Protein AF-A0A0A7S3W0-F1 (afdb_monomer_lite)

Organism: Frischella perrara (NCBI:txid1267021)

pLDDT: mean 89.74, std 13.09, range [38.56, 97.94]

Structure (mmCIF, N/CA/C/O backbone):
data_AF-A0A0A7S3W0-F1
#
_entry.id   AF-A0A0A7S3W0-F1
#
loop_
_atom_site.group_PDB
_atom_site.id
_atom_site.type_symbol
_atom_site.label_atom_id
_atom_site.label_alt_id
_atom_site.label_comp_id
_atom_site.label_asym_id
_atom_site.label_entity_id
_atom_site.label_seq_id
_atom_site.pdbx_PDB_ins_code
_atom_site.Cartn_x
_atom_site.Cartn_y
_atom_site.Cartn_z
_atom_site.occupancy
_atom_site.B_iso_or_equiv
_atom_site.auth_seq_id
_atom_site.auth_comp_id
_atom_site.auth_asym_id
_atom_site.auth_atom_id
_atom_site.pdbx_PDB_model_num
ATOM 1 N N . MET A 1 1 ? -11.449 -2.982 36.232 1.00 83.31 1 MET A N 1
ATOM 2 C CA . MET A 1 1 ? -12.688 -2.188 36.074 1.00 83.31 1 MET A CA 1
ATOM 3 C C . MET A 1 1 ? -13.244 -2.485 34.694 1.00 83.31 1 MET A C 1
ATOM 5 O O . MET A 1 1 ? -12.442 -2.676 33.790 1.00 83.31 1 MET A O 1
ATOM 9 N N . ALA A 1 2 ? -14.562 -2.578 34.540 1.00 91.81 2 ALA A N 1
ATOM 10 C CA . ALA A 1 2 ? -15.207 -2.797 33.249 1.00 91.81 2 ALA A CA 1
ATOM 11 C C . ALA A 1 2 ? -16.288 -1.731 33.048 1.00 91.81 2 ALA A C 1
ATOM 13 O O . ALA A 1 2 ? -17.029 -1.440 33.986 1.00 91.81 2 ALA A O 1
ATOM 14 N N . THR A 1 3 ? -16.369 -1.175 31.842 1.00 95.12 3 THR A N 1
ATOM 15 C CA . THR A 1 3 ? -17.419 -0.236 31.432 1.00 95.12 3 THR A CA 1
ATOM 16 C C . THR A 1 3 ? -18.255 -0.933 30.370 1.00 95.12 3 THR A C 1
ATOM 18 O O . THR A 1 3 ? -17.741 -1.259 29.304 1.00 95.12 3 THR A O 1
ATOM 21 N N . VAL A 1 4 ? -19.520 -1.210 30.675 1.00 96.06 4 VAL A N 1
ATOM 22 C CA . VAL A 1 4 ? -20.445 -1.929 29.788 1.00 96.06 4 VAL A CA 1
ATOM 23 C C . VAL A 1 4 ? -21.813 -1.254 29.817 1.00 96.06 4 VAL A C 1
ATOM 25 O O . VAL A 1 4 ? -22.212 -0.701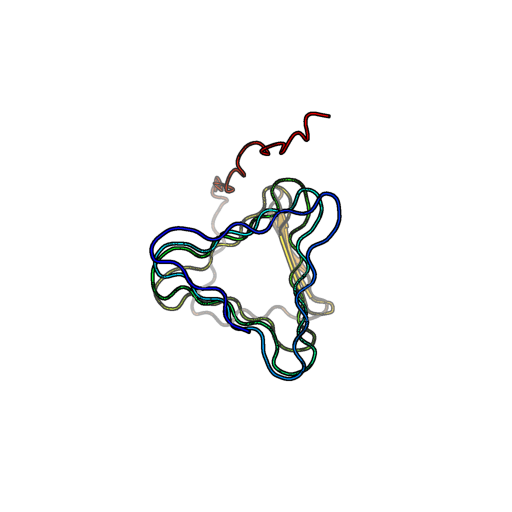 30.839 1.00 96.06 4 VAL A O 1
ATOM 28 N N . THR A 1 5 ? -22.526 -1.286 28.696 1.00 96.19 5 THR A N 1
ATOM 29 C CA . THR A 1 5 ? -23.873 -0.719 28.539 1.00 96.19 5 THR A CA 1
ATOM 30 C C . THR A 1 5 ? -24.583 -1.429 27.382 1.00 96.19 5 THR A C 1
ATOM 32 O O . THR A 1 5 ? -23.896 -1.864 26.454 1.00 96.19 5 THR A O 1
ATOM 35 N N . PRO A 1 6 ? -25.919 -1.581 27.414 1.00 96.56 6 PRO A N 1
ATOM 36 C CA . PRO A 1 6 ? -26.675 -2.081 26.265 1.00 96.56 6 PRO A CA 1
ATOM 37 C C . PRO A 1 6 ? -26.688 -1.106 25.076 1.00 96.56 6 PRO A C 1
ATOM 39 O O . PRO A 1 6 ? -26.816 -1.562 23.943 1.00 96.56 6 PRO A O 1
ATOM 42 N N . ASP A 1 7 ? -26.530 0.199 25.331 1.00 96.88 7 ASP A N 1
ATOM 43 C CA . ASP A 1 7 ? -26.607 1.239 24.301 1.00 96.88 7 ASP A CA 1
ATOM 44 C C . ASP A 1 7 ? -25.208 1.746 23.900 1.00 96.88 7 ASP A C 1
ATOM 46 O O . ASP A 1 7 ? -24.498 1.082 23.145 1.00 96.88 7 ASP A O 1
ATOM 50 N N . SER A 1 8 ? -24.778 2.920 24.382 1.00 96.69 8 SER A N 1
ATOM 51 C CA . SER A 1 8 ? -23.567 3.599 23.890 1.00 96.69 8 SER A CA 1
ATOM 52 C C . SER A 1 8 ? -22.592 4.034 24.984 1.00 96.69 8 SER A C 1
ATOM 54 O O . SER A 1 8 ? -23.003 4.521 26.036 1.00 96.69 8 SER A O 1
ATOM 56 N N . ILE A 1 9 ? -21.292 3.954 24.680 1.00 96.88 9 ILE A N 1
ATOM 57 C CA . ILE A 1 9 ? -20.201 4.569 25.450 1.00 96.88 9 ILE A CA 1
ATOM 58 C C . ILE A 1 9 ? -19.574 5.668 24.590 1.00 96.88 9 ILE A C 1
ATOM 60 O O . ILE A 1 9 ? -19.250 5.427 23.428 1.00 96.88 9 ILE A O 1
ATOM 64 N N . GLN A 1 10 ? -19.363 6.850 25.171 1.00 96.56 10 GLN A N 1
ATOM 65 C CA . GLN A 1 10 ? -18.623 7.946 24.549 1.00 96.56 10 GLN A CA 1
ATOM 66 C C . GLN A 1 10 ? -17.456 8.360 25.450 1.00 96.56 10 GLN A C 1
ATOM 68 O O . GLN A 1 10 ? -17.640 8.627 26.637 1.00 96.56 10 GLN A O 1
ATOM 73 N N . HIS A 1 11 ? -16.261 8.441 24.867 1.00 96.00 11 HIS A N 1
ATOM 74 C CA . HIS A 1 11 ? -15.084 9.034 25.492 1.00 96.00 11 HIS A CA 1
ATOM 75 C C . HIS A 1 11 ? -14.746 10.329 24.752 1.00 96.00 11 HIS A C 1
ATOM 77 O O . HIS A 1 11 ? -14.502 10.312 23.548 1.00 96.00 11 HIS A O 1
ATOM 83 N N . THR A 1 12 ? -14.746 11.454 25.463 1.00 96.56 12 THR A N 1
ATOM 84 C CA . THR A 1 12 ? -14.392 12.769 24.918 1.00 96.56 12 THR A CA 1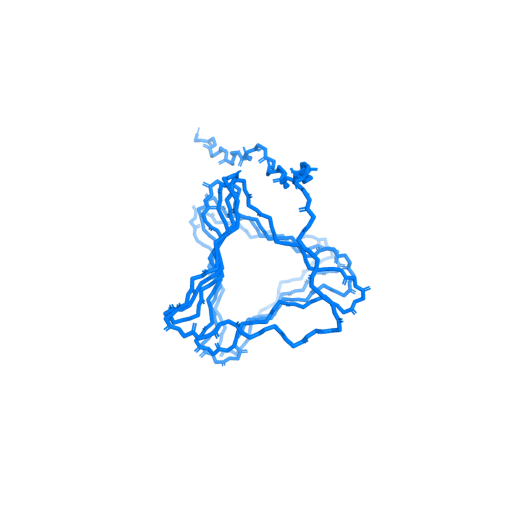
ATOM 85 C C . THR A 1 12 ? -13.459 13.461 25.901 1.00 96.56 12 THR A C 1
ATOM 87 O O . THR A 1 12 ? -13.687 13.414 27.108 1.00 96.56 12 THR A O 1
ATOM 90 N N . ALA A 1 13 ? -12.404 14.081 25.384 1.00 97.38 13 ALA A N 1
ATOM 91 C CA . ALA A 1 13 ? -11.447 14.866 26.148 1.00 97.38 13 ALA A CA 1
ATOM 92 C C . ALA A 1 13 ? -11.209 16.188 25.411 1.00 97.38 13 ALA A C 1
ATOM 94 O O . ALA A 1 13 ? -11.240 16.204 24.185 1.00 97.38 13 ALA A O 1
ATOM 95 N N . GLY A 1 14 ? -10.969 17.276 26.149 1.00 97.62 14 GLY A N 1
ATOM 96 C CA . GLY A 1 14 ? -10.541 18.548 25.546 1.00 97.62 14 GLY A CA 1
ATOM 97 C C . GLY A 1 14 ? -9.110 18.498 25.002 1.00 97.62 14 GLY A C 1
ATOM 98 O O . GLY A 1 14 ? -8.744 19.310 24.169 1.00 97.62 14 GLY A O 1
ATOM 99 N N . GLU A 1 15 ? -8.333 17.514 25.457 1.00 97.44 15 GLU A N 1
ATOM 100 C CA . GLU A 1 15 ? -6.951 17.278 25.047 1.00 97.44 15 GLU A CA 1
ATOM 101 C C . GLU A 1 15 ? -6.827 15.843 24.503 1.00 97.44 15 GLU A C 1
ATOM 103 O O . GLU A 1 15 ? -7.318 15.526 23.423 1.00 97.44 15 GLU A O 1
ATOM 108 N N . ASN A 1 16 ? -6.229 14.926 25.270 1.00 97.19 16 ASN A N 1
ATOM 109 C CA . ASN A 1 16 ? -5.812 13.617 24.771 1.00 97.19 16 ASN A CA 1
ATOM 110 C C . ASN A 1 16 ? -6.594 12.455 25.396 1.00 97.19 16 ASN A C 1
ATOM 112 O O . ASN A 1 16 ? -6.881 12.449 26.594 1.00 97.19 16 ASN A O 1
ATOM 116 N N . ILE A 1 17 ? -6.836 11.413 24.597 1.00 97.50 17 ILE A N 1
ATOM 117 C CA . ILE A 1 17 ? -7.228 10.076 25.062 1.00 97.50 17 ILE A CA 1
ATOM 118 C C . ILE A 1 17 ? -6.051 9.131 24.795 1.00 97.50 17 ILE A C 1
ATOM 120 O O . ILE A 1 17 ? -5.588 9.026 23.661 1.00 97.50 17 ILE A O 1
ATOM 124 N N . ILE A 1 18 ? -5.562 8.444 25.832 1.00 97.50 18 ILE A N 1
ATOM 125 C CA . ILE A 1 18 ? -4.413 7.529 25.741 1.00 97.50 18 ILE A CA 1
ATOM 126 C C . ILE A 1 18 ? -4.828 6.147 26.248 1.00 97.50 18 ILE A C 1
ATOM 128 O O . ILE A 1 18 ? -5.264 5.999 27.390 1.00 97.50 18 ILE A O 1
ATOM 132 N N . HIS A 1 19 ? -4.647 5.127 25.408 1.00 96.50 19 HIS A N 1
ATOM 133 C CA . HIS A 1 19 ? -4.851 3.725 25.762 1.00 96.50 19 HIS A CA 1
ATOM 134 C C . HIS A 1 19 ? -3.516 2.982 25.717 1.00 96.50 19 HIS A C 1
ATOM 136 O O . HIS A 1 19 ? -2.923 2.826 24.652 1.00 96.50 19 HIS A O 1
ATOM 142 N N . THR A 1 20 ? -3.063 2.498 26.873 1.00 97.06 20 THR A N 1
ATOM 143 C CA . THR A 1 20 ? -1.817 1.733 27.004 1.00 97.06 20 THR A CA 1
ATOM 144 C C . THR A 1 20 ? -2.113 0.410 27.690 1.00 97.06 20 THR A C 1
ATOM 146 O O . THR A 1 20 ? -2.745 0.385 28.745 1.00 97.06 20 THR A O 1
ATOM 149 N N . ALA A 1 21 ? -1.621 -0.688 27.121 1.00 97.62 21 ALA A N 1
ATOM 150 C CA . ALA A 1 21 ? -1.694 -2.010 27.725 1.00 97.62 21 ALA A CA 1
ATOM 151 C C . ALA A 1 21 ? -0.327 -2.695 27.652 1.00 97.62 21 ALA A C 1
ATOM 153 O O . ALA A 1 21 ? 0.376 -2.584 26.652 1.00 97.62 21 ALA A O 1
ATOM 154 N N . GLN A 1 22 ? 0.040 -3.425 28.707 1.00 97.06 22 GLN A N 1
ATOM 155 C CA . GLN A 1 22 ? 1.291 -4.191 28.738 1.00 97.06 22 GLN A CA 1
ATOM 156 C C . GLN A 1 22 ? 1.244 -5.422 27.820 1.00 97.06 22 GLN A C 1
ATOM 158 O O . GLN A 1 22 ? 2.283 -5.858 27.333 1.00 97.06 22 GLN A O 1
ATOM 163 N N . ASN A 1 23 ? 0.051 -5.988 27.609 1.00 97.94 23 ASN A N 1
ATOM 164 C CA . ASN A 1 23 ? -0.139 -7.191 26.803 1.00 97.94 23 ASN A CA 1
ATOM 165 C C . ASN A 1 23 ? -0.732 -6.870 25.423 1.00 97.94 23 ASN A C 1
ATOM 167 O O . ASN A 1 23 ? -0.012 -6.901 24.429 1.00 97.94 23 ASN A O 1
ATOM 171 N N . SER A 1 24 ? -2.025 -6.534 25.358 1.00 96.94 24 SER A N 1
ATOM 172 C CA . SER A 1 24 ? -2.730 -6.260 24.101 1.00 96.94 24 SER A CA 1
ATOM 173 C C . SER A 1 24 ? -3.821 -5.199 24.259 1.00 96.94 24 SER A C 1
ATOM 175 O O . SER A 1 24 ? -4.333 -4.970 25.357 1.00 96.94 24 SER A O 1
ATOM 177 N N . VAL A 1 25 ? -4.163 -4.554 23.141 1.00 97.44 25 VAL A N 1
ATOM 178 C CA . VAL A 1 25 ? -5.372 -3.742 22.969 1.00 97.44 25 VAL A CA 1
ATOM 179 C C . VAL A 1 25 ? -6.130 -4.329 21.786 1.00 97.44 25 VAL A C 1
ATOM 181 O O . VAL A 1 25 ? -5.639 -4.284 20.660 1.00 97.44 25 VAL A O 1
ATOM 184 N N . ASP A 1 26 ? -7.318 -4.862 22.047 1.00 97.06 26 ASP A N 1
ATOM 185 C CA . ASP A 1 26 ? -8.169 -5.501 21.048 1.00 97.06 26 ASP A CA 1
ATOM 186 C C . ASP A 1 26 ? -9.438 -4.659 20.854 1.00 97.06 26 ASP A C 1
ATOM 188 O O . ASP A 1 26 ? -10.189 -4.417 21.800 1.00 97.06 26 ASP A O 1
ATOM 192 N N . ILE A 1 27 ? -9.671 -4.181 19.627 1.00 96.38 27 ILE A N 1
ATOM 193 C CA . ILE A 1 27 ? -10.837 -3.359 19.268 1.00 96.38 27 ILE A CA 1
ATOM 194 C C . ILE A 1 27 ? -11.611 -4.095 18.183 1.00 96.38 27 ILE A C 1
ATOM 196 O O . ILE A 1 27 ? -11.051 -4.514 17.174 1.00 96.38 27 ILE A O 1
ATOM 200 N N . SER A 1 28 ? -12.910 -4.278 18.388 1.00 96.38 28 SER A N 1
ATOM 201 C CA . SER A 1 28 ? -13.772 -5.010 17.462 1.00 96.38 28 SER A CA 1
ATOM 202 C C . SER A 1 28 ? -15.114 -4.307 17.315 1.00 96.38 28 SER A C 1
ATOM 204 O O . SER A 1 28 ? -15.659 -3.782 18.283 1.00 96.38 28 SER A O 1
ATOM 206 N N . ALA A 1 29 ? -15.656 -4.312 16.099 1.00 96.50 29 ALA A N 1
ATOM 207 C CA . ALA A 1 29 ? -16.964 -3.751 15.791 1.00 96.50 29 ALA A CA 1
ATOM 208 C C . ALA A 1 29 ? -17.720 -4.682 14.839 1.00 96.50 29 ALA A C 1
ATOM 210 O O . ALA A 1 29 ? -17.180 -5.107 13.823 1.00 96.50 29 ALA A O 1
ATOM 211 N N . PHE A 1 30 ? -18.991 -4.962 15.137 1.00 94.81 30 PHE A N 1
ATOM 212 C CA . PHE A 1 30 ? -19.819 -5.852 14.310 1.00 94.81 30 PHE A CA 1
ATOM 213 C C . PHE A 1 30 ? -20.251 -5.235 12.978 1.00 94.81 30 PHE A C 1
ATOM 215 O O . PHE A 1 30 ? -20.512 -5.959 12.023 1.00 94.81 30 PHE A O 1
ATOM 222 N N . LYS A 1 31 ? -20.380 -3.904 12.922 1.00 95.94 31 LYS A N 1
ATOM 223 C CA . LYS A 1 31 ? -20.871 -3.195 11.731 1.00 95.94 31 LYS A CA 1
ATOM 224 C C . LYS A 1 31 ? -19.776 -2.391 11.043 1.00 95.94 31 LYS A C 1
ATOM 226 O O . LYS A 1 31 ? -19.534 -2.581 9.859 1.00 95.94 31 LYS A O 1
ATOM 231 N N . ARG A 1 32 ? -19.151 -1.453 11.761 1.00 95.00 32 ARG A N 1
ATOM 232 C CA . ARG A 1 32 ? -18.202 -0.502 11.173 1.00 95.00 32 ARG A CA 1
ATOM 233 C C . ARG A 1 32 ? -17.165 -0.053 12.188 1.00 95.00 32 ARG A C 1
ATOM 235 O O . ARG A 1 32 ? -17.512 0.249 13.325 1.00 95.00 32 ARG A O 1
ATOM 242 N N . PHE A 1 33 ? -15.929 0.067 11.722 1.00 96.31 33 PHE A N 1
ATOM 243 C CA . PHE A 1 33 ? -14.830 0.719 12.418 1.00 96.31 33 PHE A CA 1
ATOM 244 C C . PHE A 1 33 ? -14.348 1.896 11.563 1.00 96.31 33 PHE A C 1
ATOM 246 O O . PHE A 1 33 ? -14.115 1.725 10.368 1.00 96.31 33 PHE A O 1
ATOM 253 N N . MET A 1 34 ? -14.278 3.094 12.140 1.00 95.94 34 MET A N 1
ATOM 254 C CA . MET A 1 34 ? -13.914 4.326 11.436 1.00 95.94 34 MET A CA 1
ATOM 255 C C . MET A 1 34 ? -12.938 5.117 12.302 1.00 95.94 34 MET A C 1
ATOM 257 O O . MET A 1 34 ? -13.195 5.318 13.486 1.00 95.94 34 MET A O 1
ATOM 261 N N . ILE A 1 35 ? -11.836 5.558 11.698 1.00 96.00 35 ILE A N 1
ATOM 262 C CA . ILE A 1 35 ? -10.833 6.416 12.327 1.00 96.00 35 ILE A CA 1
ATOM 263 C C . ILE A 1 35 ? -10.678 7.637 11.431 1.00 96.00 35 ILE A C 1
ATOM 265 O O . ILE A 1 35 ? -10.331 7.496 10.262 1.00 96.00 35 ILE A O 1
ATOM 269 N N . ASN A 1 36 ? -10.909 8.818 11.995 1.00 96.12 36 ASN A N 1
ATOM 270 C CA . ASN A 1 36 ? -10.682 10.096 11.333 1.00 96.12 36 ASN A CA 1
ATOM 271 C C . ASN A 1 36 ? -9.754 10.927 12.222 1.00 96.12 36 ASN A C 1
ATOM 273 O O . ASN A 1 36 ? -9.910 10.919 13.443 1.00 96.12 36 ASN A O 1
ATOM 277 N N . ALA A 1 37 ? -8.801 11.633 11.621 1.00 95.88 37 ALA A N 1
ATOM 278 C CA . ALA A 1 37 ? -7.899 12.539 12.322 1.00 95.88 37 ALA A CA 1
ATOM 279 C C . ALA A 1 37 ? -7.736 13.817 11.495 1.00 95.88 37 ALA A C 1
ATOM 281 O O . ALA A 1 37 ? -7.598 13.726 10.278 1.00 95.88 37 ALA A O 1
ATOM 282 N N . GLY A 1 38 ? -7.718 14.985 12.146 1.00 94.19 38 GLY A N 1
ATOM 283 C CA . GLY A 1 38 ? -7.538 16.271 11.458 1.00 94.19 38 GLY A CA 1
ATOM 284 C C . GLY A 1 38 ? -6.136 16.466 10.870 1.00 94.19 38 GLY A C 1
ATOM 285 O O . GLY A 1 38 ? -5.970 17.192 9.900 1.00 94.19 38 GLY A O 1
ATOM 286 N N . ASN A 1 39 ? -5.124 15.785 11.421 1.00 94.06 39 ASN A N 1
ATOM 287 C CA . ASN A 1 39 ? -3.729 15.952 11.005 1.00 94.06 39 ASN A CA 1
ATOM 288 C C . ASN A 1 39 ? -3.101 14.651 10.479 1.00 94.06 39 ASN A C 1
ATOM 290 O O . ASN A 1 39 ? -2.714 14.567 9.315 1.00 94.06 39 ASN A O 1
ATOM 294 N N . ARG A 1 40 ? -2.988 13.610 11.318 1.00 95.00 40 ARG A N 1
ATOM 295 C CA . ARG A 1 40 ? -2.265 12.382 10.954 1.00 95.00 40 ARG A CA 1
ATOM 296 C C . ARG A 1 40 ? -2.818 11.144 11.647 1.00 95.00 40 ARG A C 1
ATOM 298 O O . ARG A 1 40 ? -3.097 11.166 12.841 1.00 95.00 40 ARG A O 1
ATOM 305 N N . ILE A 1 41 ? -2.838 10.034 10.912 1.00 96.94 41 ILE A N 1
ATOM 306 C CA . ILE A 1 41 ? -2.915 8.675 11.459 1.00 96.94 41 ILE A CA 1
ATOM 307 C C . ILE A 1 41 ? -1.534 8.028 11.288 1.00 96.94 41 ILE A C 1
ATOM 309 O O . ILE A 1 41 ? -0.971 8.055 10.197 1.00 96.94 41 ILE A O 1
ATOM 313 N N . SER A 1 42 ? -0.972 7.462 12.359 1.00 96.31 42 SER A N 1
ATOM 314 C CA . SER A 1 42 ? 0.317 6.759 12.330 1.00 96.31 42 SER A CA 1
ATOM 315 C C . SER A 1 42 ? 0.160 5.361 12.916 1.00 96.31 42 SER A C 1
ATOM 317 O O . SER A 1 42 ? -0.271 5.216 14.057 1.00 96.31 42 SER A O 1
ATOM 319 N N . LEU A 1 43 ? 0.535 4.340 12.146 1.00 96.25 43 LEU A N 1
ATOM 320 C CA . LEU A 1 43 ? 0.481 2.934 12.547 1.00 96.25 43 LEU A CA 1
ATOM 321 C C . LEU A 1 43 ? 1.892 2.352 12.512 1.00 96.25 43 LEU A C 1
ATOM 323 O O . LEU A 1 43 ? 2.599 2.486 11.516 1.00 96.25 43 LEU A O 1
ATOM 327 N N . PHE A 1 44 ? 2.301 1.704 13.598 1.00 96.69 44 PHE A N 1
ATOM 328 C CA . PHE A 1 44 ? 3.646 1.159 13.729 1.00 96.69 44 PHE A CA 1
ATOM 329 C C . PHE A 1 44 ? 3.631 -0.174 14.475 1.00 96.69 44 PHE A C 1
ATOM 331 O O . PHE A 1 44 ? 3.011 -0.301 15.528 1.00 96.69 44 PHE A O 1
ATOM 338 N N . ALA A 1 45 ? 4.359 -1.155 13.942 1.00 97.00 45 ALA A N 1
ATOM 339 C CA . ALA A 1 45 ? 4.560 -2.458 14.560 1.00 97.00 45 ALA A CA 1
ATOM 340 C C . ALA A 1 45 ? 6.047 -2.831 14.500 1.00 97.00 45 ALA A C 1
ATOM 342 O O . ALA A 1 45 ? 6.640 -2.868 13.426 1.00 97.00 45 ALA A O 1
ATOM 343 N N . SER A 1 46 ? 6.652 -3.133 15.651 1.00 95.25 46 SER A N 1
ATOM 344 C CA . SER A 1 46 ? 8.105 -3.340 15.766 1.00 95.25 46 SER A CA 1
ATOM 345 C C . SER A 1 46 ? 8.580 -4.773 15.514 1.00 95.25 46 SER A C 1
ATOM 347 O O . SER A 1 46 ? 9.768 -4.982 15.284 1.00 95.25 46 SER A O 1
ATOM 349 N N . LYS A 1 47 ? 7.685 -5.769 15.590 1.00 94.81 47 LYS A N 1
ATOM 350 C CA . LYS A 1 47 ? 8.053 -7.197 15.524 1.00 94.81 47 LYS A CA 1
ATOM 351 C C . LYS A 1 47 ? 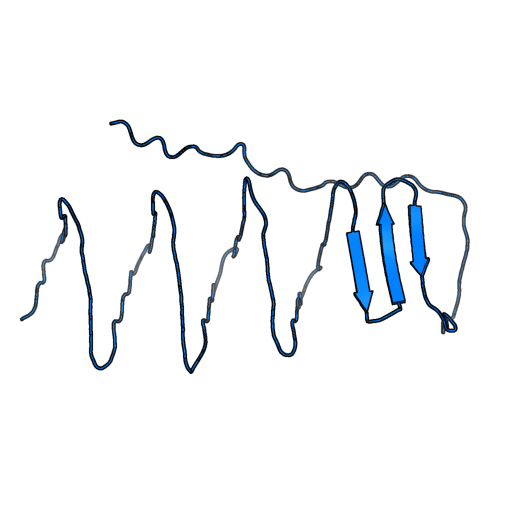7.323 -7.970 14.429 1.00 94.81 47 LYS A C 1
ATOM 353 O O . LYS A 1 47 ? 7.969 -8.533 13.556 1.00 94.81 47 LYS A O 1
ATOM 358 N N . MET A 1 48 ? 5.991 -8.018 14.488 1.00 93.94 48 MET A N 1
ATOM 359 C CA . MET A 1 48 ? 5.177 -8.908 13.639 1.00 93.94 48 MET A CA 1
ATOM 360 C C . MET A 1 48 ? 4.522 -8.209 12.436 1.00 93.94 48 MET A C 1
ATOM 362 O O . MET A 1 48 ? 3.809 -8.851 11.674 1.00 93.94 48 MET A O 1
ATOM 366 N N . GLY A 1 49 ? 4.793 -6.917 12.230 1.00 95.25 49 GLY A N 1
ATOM 367 C CA . GLY A 1 49 ? 4.277 -6.155 11.091 1.00 95.25 49 GLY A CA 1
ATOM 368 C C . GLY A 1 49 ? 2.810 -5.733 11.219 1.00 95.25 49 GLY A C 1
ATOM 36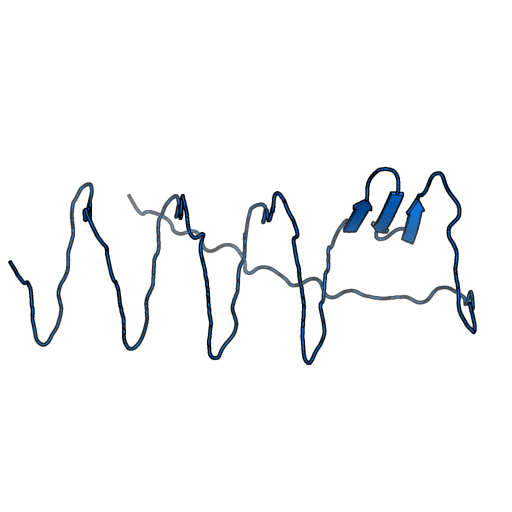9 O O . GLY A 1 49 ? 2.190 -5.867 12.272 1.00 95.25 49 GLY A O 1
ATOM 370 N N . ILE A 1 50 ? 2.281 -5.173 10.129 1.00 97.62 50 ILE A N 1
ATOM 371 C CA . ILE A 1 50 ? 0.898 -4.703 9.992 1.00 97.62 50 ILE A CA 1
ATOM 372 C C . ILE A 1 50 ? 0.222 -5.571 8.941 1.00 97.62 50 ILE A C 1
ATOM 374 O O . ILE A 1 50 ? 0.796 -5.815 7.881 1.00 97.62 50 ILE A O 1
ATOM 378 N N . THR A 1 51 ? -1.004 -6.005 9.223 1.00 96.81 51 THR A N 1
ATOM 379 C CA . THR A 1 51 ? -1.799 -6.774 8.268 1.00 96.81 51 THR A CA 1
ATOM 380 C C . THR A 1 51 ? -3.184 -6.161 8.122 1.00 96.81 51 THR A C 1
ATOM 382 O O . THR A 1 51 ? -3.818 -5.828 9.120 1.00 96.81 51 THR A O 1
ATOM 385 N N . ILE A 1 52 ? -3.639 -5.998 6.880 1.00 96.44 52 ILE A N 1
ATOM 386 C CA . ILE A 1 5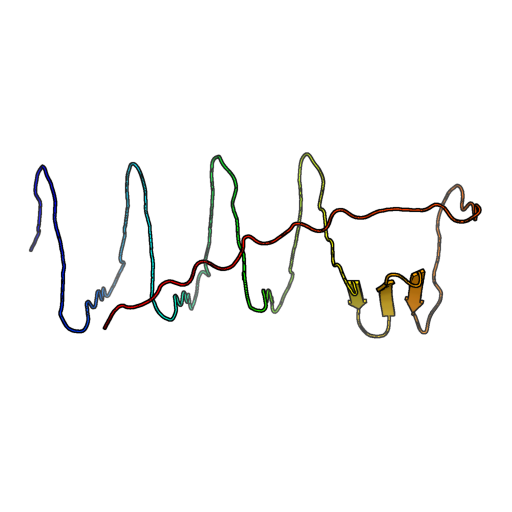2 ? -4.933 -5.402 6.539 1.00 96.44 52 ILE A CA 1
ATOM 387 C C . ILE A 1 52 ? -5.642 -6.372 5.598 1.00 96.44 52 ILE A C 1
ATOM 389 O O . ILE A 1 52 ? -5.134 -6.673 4.520 1.00 96.44 52 ILE A O 1
ATOM 393 N N . PHE A 1 53 ? -6.807 -6.867 6.012 1.00 95.75 53 PHE A N 1
ATOM 394 C CA . PHE A 1 53 ? -7.595 -7.830 5.249 1.00 95.75 53 PHE A CA 1
ATOM 395 C C . PHE A 1 53 ? -9.027 -7.337 5.062 1.00 95.75 53 PHE A C 1
ATOM 397 O O . PHE A 1 53 ? -9.658 -6.873 6.010 1.00 95.75 53 PHE A O 1
ATOM 404 N N . ALA A 1 54 ? -9.559 -7.521 3.856 1.00 96.38 54 ALA A N 1
ATOM 405 C CA . ALA A 1 54 ? -10.984 -7.434 3.570 1.00 96.38 54 ALA A CA 1
ATOM 406 C C . ALA A 1 54 ? -11.440 -8.795 3.032 1.00 96.38 54 ALA A C 1
ATOM 408 O O . ALA A 1 54 ? -10.989 -9.223 1.973 1.00 96.38 54 ALA A O 1
ATOM 409 N N . ALA A 1 55 ? -12.304 -9.497 3.772 1.00 95.38 55 ALA A N 1
ATOM 410 C CA . ALA A 1 55 ? -12.834 -10.793 3.331 1.00 95.38 55 ALA A CA 1
ATOM 411 C C . ALA A 1 55 ? -13.741 -10.648 2.098 1.00 95.38 55 ALA A C 1
ATOM 413 O O . ALA A 1 55 ? -13.789 -11.526 1.241 1.00 95.38 55 ALA A O 1
ATOM 414 N N . GLN A 1 56 ? -14.463 -9.530 2.026 1.00 94.00 56 GLN A N 1
ATOM 415 C CA . GLN A 1 56 ? -15.270 -9.107 0.890 1.00 94.00 56 GLN A CA 1
ATOM 416 C C . GLN A 1 56 ? -15.194 -7.582 0.781 1.00 94.00 56 GLN A C 1
ATOM 418 O O . GLN A 1 56 ? -14.967 -6.893 1.777 1.00 94.00 56 GLN A O 1
ATOM 423 N N . GLY A 1 57 ? -15.430 -7.062 -0.420 1.00 93.06 57 GLY A N 1
ATOM 424 C CA . GLY A 1 57 ? -15.376 -5.629 -0.694 1.00 93.06 57 GLY A CA 1
ATOM 425 C C . GLY A 1 57 ? -13.984 -5.122 -1.080 1.00 93.06 57 GLY A C 1
ATOM 426 O O . GLY A 1 57 ? -12.983 -5.833 -1.011 1.00 93.06 57 GLY A O 1
ATOM 427 N N . LYS A 1 58 ? -13.949 -3.872 -1.549 1.00 95.56 58 LYS A N 1
ATOM 428 C CA . LYS A 1 58 ? -12.750 -3.192 -2.051 1.00 95.56 58 LYS A CA 1
ATOM 429 C C . LYS A 1 58 ? -11.888 -2.691 -0.889 1.00 95.56 58 LYS A C 1
ATOM 431 O O . LYS A 1 58 ? -12.402 -2.041 0.017 1.00 95.56 58 LYS A O 1
ATOM 436 N N . VAL A 1 59 ? -10.575 -2.901 -0.980 1.00 96.75 59 VAL A N 1
ATOM 437 C CA . VAL A 1 59 ? -9.591 -2.099 -0.239 1.00 96.75 59 VAL A CA 1
ATOM 438 C C . VAL A 1 59 ? -9.211 -0.913 -1.117 1.00 96.75 59 VAL A C 1
ATOM 440 O O . VAL A 1 59 ? -8.808 -1.096 -2.265 1.00 96.75 59 VAL A O 1
ATOM 443 N N . ASP A 1 60 ? -9.383 0.296 -0.595 1.00 95.38 60 ASP A N 1
ATOM 444 C CA . ASP A 1 60 ? -9.096 1.541 -1.301 1.00 95.38 60 ASP A CA 1
ATOM 445 C C . ASP A 1 60 ? -8.099 2.365 -0.486 1.00 95.38 60 ASP A C 1
ATOM 447 O O . ASP A 1 60 ? -8.319 2.606 0.701 1.00 95.38 60 ASP A O 1
ATOM 451 N N . ILE A 1 61 ? -6.986 2.751 -1.109 1.00 95.50 61 ILE A N 1
ATOM 452 C CA . ILE A 1 61 ? -5.910 3.518 -0.478 1.00 95.50 61 ILE A CA 1
ATOM 453 C C . ILE A 1 61 ? -5.580 4.673 -1.414 1.00 95.50 61 ILE A C 1
ATOM 455 O O . ILE A 1 61 ? -5.177 4.452 -2.555 1.00 95.50 61 ILE A O 1
ATOM 459 N N . GLN A 1 62 ? -5.762 5.901 -0.931 1.00 94.25 62 GLN A N 1
ATOM 460 C CA . GLN A 1 62 ? -5.590 7.108 -1.733 1.00 94.25 62 GLN A CA 1
ATOM 461 C C . GLN A 1 62 ? -4.853 8.181 -0.937 1.00 94.25 62 GLN A C 1
ATOM 463 O O . GLN A 1 62 ? -5.193 8.452 0.213 1.00 94.25 62 GLN A O 1
ATOM 468 N N . ALA A 1 63 ? -3.892 8.828 -1.590 1.00 94.75 63 ALA A N 1
ATOM 469 C CA . ALA A 1 63 ? -3.368 10.124 -1.188 1.00 94.75 63 ALA A CA 1
ATOM 470 C C . ALA A 1 63 ? -3.963 11.160 -2.154 1.00 94.75 63 ALA A C 1
ATOM 472 O O . ALA A 1 63 ? -3.546 11.258 -3.303 1.00 94.75 63 ALA A O 1
ATOM 473 N N . GLN A 1 64 ? -5.024 11.856 -1.730 1.00 92.50 64 GLN A N 1
ATOM 474 C CA . GLN A 1 64 ? -5.835 12.679 -2.644 1.00 92.50 64 GLN A CA 1
ATOM 475 C C . GLN A 1 64 ? -5.109 13.940 -3.130 1.00 92.50 64 GLN A C 1
ATOM 477 O O . GLN A 1 64 ? -5.342 14.384 -4.249 1.00 92.50 64 GLN A O 1
ATOM 482 N N . ASN A 1 65 ? -4.220 14.490 -2.301 1.00 92.75 65 ASN A N 1
ATOM 483 C CA . ASN A 1 65 ? -3.511 15.745 -2.566 1.00 92.75 65 ASN A CA 1
ATOM 484 C C . ASN A 1 65 ? -1.986 15.627 -2.387 1.00 92.75 65 ASN A C 1
ATOM 486 O O . ASN A 1 65 ? -1.298 16.643 -2.420 1.00 92.75 65 ASN A O 1
ATOM 490 N N . ASP A 1 66 ? -1.459 14.421 -2.161 1.00 94.69 66 ASP A N 1
ATOM 491 C CA . ASP A 1 66 ? -0.043 14.197 -1.846 1.00 94.69 66 ASP A CA 1
ATOM 492 C C . ASP A 1 66 ? 0.430 12.825 -2.369 1.00 94.69 66 ASP A C 1
ATOM 494 O O . ASP A 1 66 ? -0.307 12.117 -3.059 1.00 94.69 66 ASP A O 1
ATOM 498 N N . GLU A 1 67 ? 1.669 12.447 -2.073 1.00 95.25 67 GLU A N 1
ATOM 499 C CA . GLU A 1 67 ? 2.303 11.214 -2.527 1.00 95.25 67 GLU A CA 1
ATOM 500 C C . GLU A 1 67 ? 1.787 9.961 -1.794 1.00 95.25 67 GLU A C 1
ATOM 502 O O . GLU A 1 67 ? 1.660 9.916 -0.569 1.00 95.25 67 GLU A O 1
ATOM 507 N N . LEU A 1 68 ? 1.573 8.884 -2.558 1.00 96.38 68 LEU A N 1
ATOM 508 C CA . LEU A 1 68 ? 1.471 7.525 -2.029 1.00 96.38 68 LEU A CA 1
ATOM 509 C C . LEU A 1 68 ? 2.839 6.835 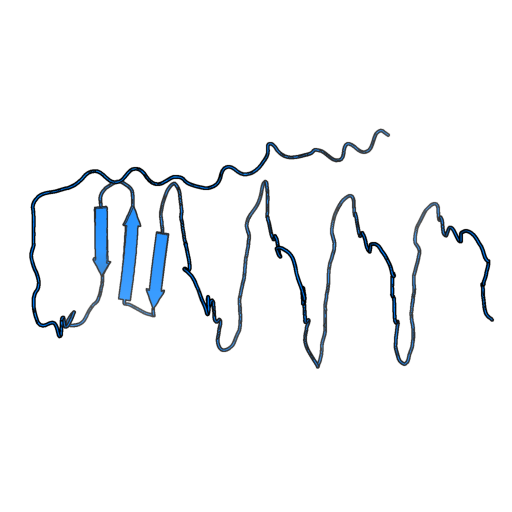-2.138 1.00 96.38 68 LEU A C 1
ATOM 511 O O . LEU A 1 68 ? 3.265 6.481 -3.237 1.00 96.38 68 LEU A O 1
ATOM 515 N N . HIS A 1 69 ? 3.486 6.578 -1.002 1.00 96.25 69 HIS A N 1
ATOM 516 C CA . HIS A 1 69 ? 4.795 5.927 -0.954 1.00 96.25 69 HIS A CA 1
ATOM 517 C C . HIS A 1 69 ? 4.714 4.530 -0.317 1.00 96.25 69 HIS A C 1
ATOM 519 O O . HIS A 1 69 ? 4.267 4.373 0.820 1.00 96.25 69 HIS A O 1
ATOM 525 N N . LEU A 1 70 ? 5.168 3.503 -1.046 1.00 96.00 70 LEU A N 1
ATOM 526 C CA . LEU A 1 70 ? 5.199 2.105 -0.603 1.00 96.00 70 LEU A CA 1
ATOM 527 C C . LEU A 1 70 ? 6.617 1.547 -0.767 1.00 96.00 70 LEU A C 1
ATOM 529 O O . LEU A 1 70 ? 7.140 1.478 -1.877 1.00 96.00 70 LEU A O 1
ATOM 533 N N . THR A 1 71 ? 7.247 1.126 0.330 1.00 95.94 71 THR A N 1
ATOM 534 C CA . THR A 1 71 ? 8.623 0.607 0.313 1.00 95.94 71 THR A CA 1
ATOM 535 C C . THR A 1 71 ? 8.752 -0.631 1.182 1.00 95.94 71 THR A C 1
ATOM 537 O O . THR A 1 71 ? 8.239 -0.679 2.297 1.00 95.94 71 THR A O 1
ATOM 540 N N . GLY A 1 72 ? 9.492 -1.621 0.686 1.00 96.38 72 GLY A N 1
ATOM 541 C CA . GLY A 1 72 ? 9.917 -2.787 1.449 1.00 96.38 72 GLY A CA 1
ATOM 542 C C . GLY A 1 72 ? 11.425 -2.973 1.324 1.00 96.38 72 GLY A C 1
ATOM 543 O O . GLY A 1 72 ? 11.978 -2.832 0.241 1.00 96.38 72 GLY A O 1
ATOM 544 N N . ASN A 1 73 ? 12.095 -3.316 2.426 1.00 96.62 73 ASN A N 1
ATOM 545 C CA . ASN A 1 73 ? 13.536 -3.614 2.417 1.00 96.62 73 ASN A CA 1
ATOM 546 C C . ASN A 1 73 ? 13.869 -4.933 1.690 1.00 96.62 73 ASN A C 1
ATOM 548 O O . ASN A 1 73 ? 14.995 -5.159 1.261 1.00 96.62 73 ASN A O 1
ATOM 552 N N . LYS A 1 74 ? 12.892 -5.840 1.608 1.00 96.00 74 LYS A N 1
ATOM 553 C CA . LYS A 1 74 ? 13.008 -7.106 0.881 1.00 96.00 74 LYS A CA 1
ATOM 554 C C . LYS A 1 74 ? 12.155 -7.033 -0.384 1.00 96.00 74 LYS A C 1
ATOM 556 O O . LYS A 1 74 ? 12.329 -6.146 -1.207 1.00 96.00 74 LYS A O 1
ATOM 561 N N . HIS A 1 75 ? 11.222 -7.960 -0.537 1.00 93.19 75 HIS A N 1
ATOM 562 C CA . HIS A 1 75 ? 10.362 -8.033 -1.703 1.00 93.19 75 HIS A CA 1
ATOM 563 C C . HIS A 1 75 ? 9.124 -7.158 -1.520 1.00 93.19 75 HIS A C 1
ATOM 565 O O . HIS A 1 75 ? 8.550 -7.098 -0.431 1.00 93.19 75 HIS A O 1
ATOM 571 N N . VAL A 1 76 ? 8.704 -6.529 -2.614 1.00 96.50 76 VAL A N 1
ATOM 572 C CA . VAL A 1 76 ? 7.388 -5.909 -2.761 1.00 96.50 76 VAL A CA 1
ATOM 573 C C . VAL A 1 76 ? 6.673 -6.655 -3.881 1.00 96.50 76 VAL A C 1
ATOM 575 O O . VAL A 1 76 ? 7.229 -6.829 -4.965 1.00 96.50 76 VAL A O 1
ATOM 578 N N . THR A 1 77 ? 5.459 -7.126 -3.612 1.00 96.19 77 THR A N 1
ATOM 579 C CA . THR A 1 77 ? 4.676 -7.933 -4.552 1.00 96.19 77 THR A CA 1
ATOM 580 C C . THR A 1 77 ? 3.306 -7.302 -4.741 1.00 96.19 77 THR A C 1
ATOM 582 O O . THR A 1 77 ? 2.581 -7.089 -3.773 1.00 96.19 77 THR A O 1
ATOM 585 N N . LEU A 1 78 ? 2.958 -7.021 -5.996 1.00 95.38 78 LEU A N 1
ATOM 586 C CA . LEU A 1 78 ? 1.626 -6.603 -6.421 1.00 95.38 78 LEU A CA 1
ATOM 587 C C . LEU A 1 78 ? 1.070 -7.700 -7.330 1.00 95.38 78 LEU A C 1
ATOM 589 O O . LEU A 1 78 ? 1.693 -8.050 -8.331 1.00 95.38 78 LEU A O 1
ATOM 593 N N . THR A 1 79 ? -0.058 -8.301 -6.963 1.00 95.94 79 THR A N 1
ATOM 594 C CA . THR A 1 79 ? -0.595 -9.469 -7.673 1.00 95.94 79 THR A CA 1
ATOM 595 C C . THR A 1 79 ? -2.114 -9.442 -7.702 1.00 95.94 79 THR A C 1
ATOM 597 O O . THR A 1 79 ? -2.755 -9.193 -6.685 1.00 95.94 79 THR A O 1
ATOM 600 N N . SER A 1 80 ? -2.672 -9.746 -8.873 1.00 96.25 80 SER A N 1
ATOM 601 C CA . SER A 1 80 ? -4.084 -10.065 -9.072 1.00 96.25 80 SER A CA 1
ATOM 602 C C . SER A 1 80 ? -4.183 -11.535 -9.465 1.00 96.25 80 SER A C 1
ATOM 604 O O . SER A 1 80 ? -3.454 -11.978 -10.347 1.00 96.25 80 SER A O 1
ATOM 606 N N . VAL A 1 81 ? -5.027 -12.305 -8.773 1.00 96.56 81 VAL A N 1
ATOM 607 C CA . VAL A 1 81 ? -5.113 -13.766 -8.968 1.00 96.56 81 VAL A CA 1
ATOM 608 C C . VAL A 1 81 ? -6.022 -14.126 -10.140 1.00 96.56 81 VAL A C 1
ATOM 610 O O . VAL A 1 81 ? -5.693 -15.006 -10.926 1.00 96.56 81 VAL A O 1
ATOM 613 N N . ASN A 1 82 ? -7.164 -13.447 -10.256 1.00 96.25 82 ASN A N 1
ATOM 614 C CA . ASN A 1 82 ? -8.228 -13.826 -11.193 1.00 96.25 82 ASN A CA 1
ATOM 615 C C . ASN A 1 82 ? -8.438 -12.815 -12.328 1.00 96.25 82 ASN A C 1
ATOM 617 O O . ASN A 1 82 ? -9.147 -13.112 -13.285 1.00 96.25 82 ASN A O 1
ATOM 621 N N . HIS A 1 83 ? -7.876 -11.613 -12.205 1.00 95.00 83 HIS A N 1
ATOM 622 C CA . HIS A 1 83 ? -8.123 -10.505 -13.123 1.00 95.00 83 HIS A CA 1
ATOM 623 C C . HIS A 1 83 ? -6.802 -9.803 -13.463 1.00 95.00 83 HIS A C 1
ATOM 625 O O . HIS A 1 83 ? -5.768 -10.446 -13.615 1.00 95.00 83 HIS A O 1
ATOM 631 N N . GLU A 1 84 ? -6.825 -8.482 -13.599 1.00 94.56 84 GLU A N 1
ATOM 632 C CA . GLU A 1 84 ? -5.700 -7.680 -14.067 1.00 94.56 84 GLU A CA 1
ATOM 633 C C . GLU A 1 84 ? -5.031 -6.876 -12.947 1.00 94.56 84 GLU A C 1
ATOM 635 O O . GLU A 1 84 ? -5.591 -6.683 -11.864 1.00 94.56 84 GLU A O 1
ATOM 640 N N . VAL A 1 85 ? -3.816 -6.406 -13.236 1.00 95.62 85 VAL A N 1
ATOM 641 C CA . VAL A 1 85 ? -3.113 -5.370 -12.475 1.00 95.62 85 VAL A CA 1
ATOM 642 C C . VAL A 1 85 ? -2.938 -4.175 -13.403 1.00 95.62 85 VAL A C 1
ATOM 644 O O . VAL A 1 85 ? -2.222 -4.267 -14.398 1.00 95.62 85 VAL A O 1
ATOM 647 N N . THR A 1 86 ? -3.559 -3.052 -13.056 1.00 93.38 86 THR A N 1
ATOM 648 C CA . THR A 1 86 ? -3.503 -1.824 -13.854 1.00 93.38 86 THR A CA 1
ATOM 649 C C . THR A 1 86 ? -2.674 -0.776 -13.126 1.00 93.38 86 THR A C 1
ATOM 651 O O . THR A 1 86 ? -2.978 -0.411 -11.992 1.00 93.38 86 THR A O 1
ATOM 654 N N . VAL A 1 87 ? -1.622 -0.285 -13.784 1.00 93.19 87 VAL A N 1
ATOM 655 C CA . VAL A 1 87 ? -0.779 0.811 -13.289 1.00 93.19 87 VAL A CA 1
ATOM 656 C C . VAL A 1 87 ? -0.802 1.929 -14.322 1.00 93.19 87 VAL A C 1
ATOM 658 O O . VAL A 1 87 ? -0.356 1.751 -15.454 1.00 93.19 87 VAL A O 1
ATOM 661 N N . SER A 1 88 ? -1.338 3.082 -13.935 1.00 90.88 88 SER A N 1
ATOM 662 C CA . SER A 1 88 ? -1.546 4.222 -14.827 1.00 90.88 88 SER A CA 1
ATOM 663 C C . SER A 1 88 ? -0.950 5.492 -14.238 1.00 90.88 88 SER A C 1
ATOM 665 O O . SER A 1 88 ? -1.079 5.740 -13.042 1.00 90.88 88 SER A O 1
ATOM 667 N N . ALA A 1 89 ? -0.366 6.330 -15.090 1.00 91.31 89 ALA A N 1
ATOM 668 C CA . ALA A 1 89 ? 0.113 7.657 -14.729 1.00 91.31 89 ALA A CA 1
ATOM 669 C C . ALA A 1 89 ? -0.215 8.644 -15.854 1.00 91.31 89 ALA A C 1
ATOM 671 O O . ALA A 1 89 ? -0.153 8.288 -17.028 1.00 91.31 89 ALA A O 1
ATOM 672 N N . SER A 1 90 ? -0.533 9.891 -15.505 1.00 89.56 90 SER A N 1
ATOM 673 C CA . SER A 1 90 ? -0.850 10.940 -16.487 1.00 89.56 90 SER A CA 1
ATOM 674 C C . SER A 1 90 ? 0.389 11.548 -17.149 1.00 89.56 90 SER A C 1
ATOM 676 O O . SER A 1 90 ? 0.316 12.003 -18.287 1.00 89.56 90 SER A O 1
ATOM 678 N N . LYS A 1 91 ? 1.528 11.567 -16.443 1.00 91.75 91 LYS A N 1
ATOM 679 C CA . LYS A 1 91 ? 2.763 12.225 -16.902 1.00 91.75 91 LYS A CA 1
ATOM 680 C C . LYS A 1 91 ? 3.862 11.246 -17.306 1.00 91.75 91 LYS A C 1
ATOM 682 O O . LYS A 1 91 ? 4.437 11.387 -18.379 1.00 91.75 91 LYS A O 1
ATOM 687 N N . LYS A 1 92 ? 4.209 10.300 -16.429 1.00 93.69 92 LYS A N 1
ATOM 688 C CA . LYS A 1 92 ? 5.373 9.423 -16.606 1.00 93.69 92 LYS A CA 1
ATOM 689 C C . LYS A 1 92 ? 5.258 8.178 -15.734 1.00 93.69 92 LYS A C 1
ATOM 691 O O . LYS A 1 92 ? 4.903 8.296 -14.565 1.00 93.69 92 LYS A O 1
ATOM 696 N N . LEU A 1 93 ? 5.624 7.022 -16.282 1.00 95.75 93 LEU A N 1
ATOM 697 C CA . LEU A 1 93 ? 5.770 5.766 -15.547 1.00 95.75 93 LEU A CA 1
ATOM 698 C C . LEU A 1 93 ? 7.194 5.230 -15.719 1.00 95.75 93 LEU A C 1
ATOM 700 O O . LEU A 1 93 ? 7.687 5.128 -16.842 1.00 95.75 93 LEU A O 1
ATOM 704 N N . ASN A 1 94 ? 7.854 4.914 -14.603 1.00 96.12 94 ASN A N 1
ATOM 705 C CA . ASN A 1 94 ? 9.222 4.401 -14.571 1.00 96.12 94 ASN A CA 1
ATOM 706 C C . ASN A 1 94 ? 9.244 3.018 -13.922 1.00 96.12 94 ASN A C 1
ATOM 708 O O . ASN A 1 94 ? 8.817 2.869 -12.780 1.00 96.12 94 ASN A O 1
ATOM 712 N N . LEU A 1 95 ? 9.813 2.039 -14.616 1.00 96.38 95 LEU A N 1
ATOM 713 C CA . LEU A 1 95 ? 10.146 0.728 -14.067 1.00 96.38 95 LEU A CA 1
ATOM 714 C C . LEU A 1 95 ? 11.666 0.603 -14.097 1.00 96.38 95 LEU A C 1
ATOM 716 O O . LEU A 1 95 ? 12.245 0.487 -15.174 1.00 96.38 95 LEU A O 1
ATOM 720 N N . ILE A 1 96 ? 12.315 0.702 -12.940 1.00 95.81 96 ILE A N 1
ATOM 721 C CA . ILE A 1 96 ? 13.775 0.827 -12.833 1.00 95.81 96 ILE A CA 1
ATOM 722 C C . ILE A 1 96 ? 14.334 -0.380 -12.084 1.00 95.81 96 ILE A C 1
ATOM 724 O O . ILE A 1 96 ? 13.819 -0.765 -11.037 1.00 95.81 96 ILE A O 1
ATOM 728 N N . CYS A 1 97 ? 15.416 -0.950 -12.608 1.00 94.44 97 CYS A N 1
ATOM 729 C CA . CYS A 1 97 ? 16.167 -2.031 -11.984 1.00 94.44 97 CYS A CA 1
ATOM 730 C C . CYS A 1 97 ? 17.668 -1.804 -12.207 1.00 94.44 97 CYS A C 1
ATOM 732 O O . CYS A 1 97 ? 18.198 -2.077 -13.288 1.00 94.44 97 CYS A O 1
ATOM 734 N N . GLY A 1 98 ? 18.361 -1.296 -11.183 1.00 93.81 98 GLY A N 1
ATOM 735 C CA . GLY A 1 98 ? 19.774 -0.924 -11.287 1.00 93.81 98 GLY A CA 1
ATOM 736 C C . GLY A 1 98 ? 20.005 0.061 -12.438 1.00 93.81 98 GLY A C 1
ATOM 737 O O . GLY A 1 98 ? 19.386 1.119 -12.482 1.00 93.81 98 GLY A O 1
ATOM 738 N N . ASN A 1 99 ? 20.850 -0.320 -13.399 1.00 93.75 99 ASN A N 1
ATOM 739 C CA . ASN A 1 99 ? 21.184 0.505 -14.568 1.00 93.75 99 ASN A CA 1
ATOM 740 C C . ASN A 1 99 ? 20.236 0.300 -15.766 1.00 93.75 99 ASN A C 1
ATOM 742 O O . ASN A 1 99 ? 20.519 0.797 -16.853 1.00 93.75 99 ASN A O 1
ATOM 746 N N . SER A 1 100 ? 19.145 -0.454 -15.604 1.00 96.25 100 SER A N 1
ATOM 747 C CA . SER A 1 100 ? 18.144 -0.666 -16.656 1.00 96.25 100 SER A CA 1
ATOM 748 C C . SER A 1 100 ? 16.806 -0.034 -16.281 1.00 96.25 100 SER A C 1
ATOM 750 O O . SER A 1 100 ? 16.427 -0.019 -15.108 1.00 96.25 100 SER A O 1
ATOM 752 N N . ALA A 1 101 ? 16.076 0.474 -17.273 1.00 96.00 101 ALA A N 1
ATOM 753 C CA . ALA A 1 101 ? 14.774 1.090 -17.067 1.00 96.00 101 ALA A CA 1
ATOM 754 C C . ALA A 1 101 ? 13.829 0.924 -18.265 1.00 96.00 101 ALA A C 1
ATOM 756 O O . ALA A 1 101 ? 14.252 0.915 -19.422 1.00 96.00 101 ALA A O 1
ATOM 757 N N . ILE A 1 102 ? 12.531 0.876 -17.970 1.00 96.50 102 ILE A N 1
ATOM 758 C CA . ILE A 1 102 ? 11.446 1.086 -18.930 1.00 96.50 102 ILE A CA 1
ATOM 759 C C . ILE A 1 102 ? 10.752 2.385 -18.539 1.00 96.50 102 ILE A C 1
ATOM 761 O O . ILE A 1 102 ? 10.281 2.529 -17.409 1.00 96.50 102 ILE A O 1
ATOM 765 N N . VAL A 1 103 ? 10.705 3.337 -19.466 1.00 95.75 103 VAL A N 1
ATOM 766 C CA . VAL A 1 103 ? 10.086 4.645 -19.245 1.00 95.75 103 VAL A CA 1
ATOM 767 C C . VAL A 1 103 ? 8.948 4.832 -20.235 1.00 95.75 103 VAL A C 1
ATOM 769 O O . VAL A 1 103 ? 9.173 4.781 -21.442 1.00 95.75 103 VAL A O 1
ATOM 772 N N . ILE A 1 104 ? 7.743 5.083 -19.726 1.00 94.94 104 ILE A N 1
ATOM 773 C CA . ILE A 1 104 ? 6.538 5.340 -20.524 1.00 94.94 104 ILE A CA 1
ATOM 774 C C . ILE A 1 104 ? 6.102 6.787 -20.304 1.00 94.94 104 ILE A C 1
ATOM 776 O O . ILE A 1 104 ? 5.929 7.223 -19.162 1.00 94.94 104 ILE A O 1
ATOM 780 N N . GLN A 1 105 ? 5.950 7.530 -21.397 1.00 93.12 105 GLN A N 1
ATOM 781 C CA . GLN A 1 105 ? 5.570 8.943 -21.434 1.00 93.12 105 GLN A CA 1
ATOM 782 C C . GLN A 1 105 ? 4.672 9.217 -22.656 1.00 93.12 105 GLN A C 1
ATOM 784 O O . GLN A 1 105 ? 4.593 8.377 -23.554 1.00 93.12 105 GLN A O 1
ATOM 789 N N . PRO A 1 106 ? 4.007 10.386 -22.736 1.00 87.38 106 PRO A N 1
ATOM 790 C CA . PRO A 1 106 ? 3.201 10.747 -23.905 1.00 87.38 106 PRO A CA 1
ATOM 791 C C . PRO A 1 106 ? 3.983 10.806 -25.229 1.00 87.38 106 PRO A C 1
ATOM 793 O O . PRO A 1 106 ? 3.374 10.700 -26.288 1.00 87.38 106 PRO A O 1
ATOM 796 N N . ASP A 1 107 ? 5.313 10.965 -25.183 1.00 86.62 107 ASP A N 1
ATOM 797 C CA . ASP A 1 107 ? 6.198 10.950 -26.358 1.00 86.62 107 ASP A CA 1
ATOM 798 C C . ASP A 1 107 ? 6.571 9.529 -26.827 1.00 86.62 107 ASP A C 1
ATOM 800 O O . ASP A 1 107 ? 7.142 9.377 -27.907 1.00 86.62 107 ASP A O 1
ATOM 804 N N . GLY A 1 108 ? 6.254 8.492 -26.042 1.00 88.69 108 GLY A N 1
ATOM 805 C CA . GLY A 1 108 ? 6.495 7.091 -26.380 1.00 88.69 108 GLY A CA 1
ATOM 806 C C . GLY A 1 108 ? 7.060 6.251 -25.230 1.00 88.69 108 GLY A C 1
ATOM 807 O O . GLY A 1 108 ? 6.971 6.594 -24.049 1.00 88.69 108 GLY A O 1
ATOM 808 N N . ILE A 1 109 ? 7.650 5.108 -25.592 1.00 93.06 109 ILE A N 1
ATOM 809 C CA . ILE A 1 109 ? 8.237 4.128 -24.666 1.00 93.06 109 ILE A CA 1
ATOM 810 C C . ILE A 1 109 ? 9.747 4.059 -24.907 1.00 93.06 109 ILE A C 1
ATOM 812 O O . ILE A 1 109 ? 10.190 3.901 -26.043 1.00 93.06 109 ILE A O 1
ATOM 816 N N . LYS A 1 110 ? 10.546 4.153 -23.838 1.00 93.69 110 LYS A N 1
ATOM 817 C CA . LYS A 1 110 ? 12.013 4.059 -23.879 1.00 93.69 110 LYS A CA 1
ATOM 818 C C . LYS A 1 110 ? 12.469 2.829 -23.097 1.00 93.69 110 LYS A C 1
ATOM 820 O O . LYS A 1 110 ? 12.165 2.705 -21.911 1.00 93.69 110 LYS A O 1
ATOM 825 N N . LEU A 1 111 ? 13.207 1.947 -23.767 1.00 94.12 111 LEU A N 1
ATOM 826 C CA . LEU A 1 111 ? 13.916 0.815 -23.169 1.00 94.12 111 LEU A CA 1
ATOM 827 C C . LEU A 1 111 ? 15.382 1.218 -23.002 1.00 94.12 111 LEU A C 1
ATOM 829 O O . LEU A 1 111 ? 16.060 1.499 -23.987 1.00 94.12 111 LEU A O 1
ATOM 833 N N . ILE A 1 112 ? 15.854 1.295 -21.761 1.00 94.38 112 ILE A N 1
ATOM 834 C CA . ILE A 1 112 ? 17.203 1.757 -21.420 1.00 94.38 112 ILE A CA 1
ATOM 835 C C . ILE A 1 112 ? 17.929 0.603 -20.732 1.00 94.38 112 ILE A C 1
ATOM 837 O O . ILE A 1 112 ? 17.464 0.112 -19.706 1.00 94.38 112 ILE A O 1
ATOM 841 N N . SER A 1 113 ? 19.063 0.166 -21.276 1.00 95.06 113 SER A N 1
ATOM 842 C CA . SER A 1 113 ? 19.940 -0.816 -20.633 1.00 95.06 113 SER A CA 1
ATOM 843 C C . SER A 1 113 ? 21.372 -0.682 -21.163 1.00 95.06 113 SER A C 1
ATOM 845 O O . SER A 1 113 ? 21.540 -0.412 -22.351 1.00 95.06 113 SER A O 1
ATOM 847 N N . PRO A 1 114 ? 22.410 -0.868 -20.324 1.00 95.06 114 PRO A N 1
ATOM 848 C CA . PRO A 1 114 ? 23.797 -0.953 -20.783 1.00 95.06 114 PRO A CA 1
ATOM 849 C C . PRO A 1 114 ? 24.137 -2.299 -21.446 1.00 95.06 114 PRO A C 1
ATOM 851 O O . PRO A 1 114 ? 25.223 -2.432 -22.001 1.00 95.06 114 PRO A O 1
ATOM 854 N N . GLY A 1 115 ? 23.261 -3.304 -21.342 1.00 93.62 115 GLY A N 1
ATOM 855 C CA . GLY A 1 115 ? 23.449 -4.628 -21.935 1.00 93.62 115 GLY A CA 1
ATOM 856 C C . GLY A 1 115 ? 22.409 -4.953 -23.006 1.00 93.62 115 GLY A C 1
ATOM 857 O O . GLY A 1 115 ? 21.592 -4.115 -23.386 1.00 93.62 115 GLY A O 1
ATOM 858 N N . ASP A 1 116 ? 22.427 -6.202 -23.468 1.00 92.69 116 ASP A N 1
ATOM 859 C CA . ASP A 1 116 ? 21.512 -6.676 -24.506 1.00 92.69 116 ASP A CA 1
ATOM 860 C C . ASP A 1 116 ? 20.066 -6.789 -24.000 1.00 92.69 116 ASP A C 1
ATOM 862 O O . ASP A 1 116 ? 19.790 -7.437 -22.985 1.00 92.69 116 ASP A O 1
ATOM 866 N N . ALA A 1 117 ? 19.117 -6.269 -24.778 1.00 90.19 117 ALA A N 1
ATOM 867 C CA . ALA A 1 117 ? 17.703 -6.598 -24.640 1.00 90.19 117 ALA A CA 1
ATOM 868 C C . ALA A 1 117 ? 17.386 -7.846 -25.481 1.00 90.19 117 ALA A C 1
ATOM 870 O O . ALA A 1 117 ? 17.381 -7.796 -26.711 1.00 90.19 117 ALA A O 1
ATOM 871 N N . LYS A 1 118 ? 17.126 -8.983 -24.827 1.00 90.75 118 LYS A N 1
ATOM 872 C CA . LYS A 1 118 ? 16.835 -10.256 -25.507 1.00 90.75 118 LYS A CA 1
ATOM 873 C C . LYS A 1 118 ? 15.329 -10.489 -25.603 1.00 90.75 118 LYS A C 1
ATOM 875 O O . LYS A 1 118 ? 14.661 -10.630 -24.583 1.00 90.75 118 LYS A O 1
ATOM 880 N N . ALA A 1 119 ? 14.811 -10.586 -26.826 1.00 90.38 119 ALA A N 1
ATOM 881 C CA . ALA A 1 119 ? 13.428 -10.971 -27.097 1.00 90.38 119 ALA A CA 1
ATOM 882 C C . ALA A 1 119 ? 13.370 -12.441 -27.543 1.00 90.38 119 ALA A C 1
ATOM 884 O O . ALA A 1 119 ? 13.673 -12.767 -28.687 1.00 90.38 119 ALA A O 1
ATOM 885 N N . LEU A 1 120 ? 12.991 -13.336 -26.630 1.00 91.75 120 LEU A N 1
ATOM 886 C CA . LEU A 1 120 ? 12.780 -14.757 -26.917 1.00 91.75 120 LEU A CA 1
ATOM 887 C C . LEU A 1 120 ? 11.292 -14.981 -27.210 1.00 91.75 120 LEU A C 1
ATOM 889 O O . LEU A 1 120 ? 10.508 -15.237 -26.300 1.00 91.75 120 LEU A O 1
ATOM 893 N N . THR A 1 121 ? 10.887 -14.815 -28.469 1.00 89.12 121 THR A N 1
ATOM 894 C CA . THR A 1 121 ? 9.475 -14.868 -28.881 1.00 89.12 121 THR A CA 1
ATOM 895 C C . THR A 1 121 ? 9.299 -15.583 -30.217 1.00 89.12 121 THR A C 1
ATOM 897 O O . THR A 1 121 ? 10.193 -15.568 -31.060 1.00 89.12 121 THR A O 1
ATOM 900 N N . ALA A 1 122 ? 8.124 -16.181 -30.425 1.00 91.50 122 ALA A N 1
ATOM 901 C CA . ALA A 1 122 ? 7.730 -16.755 -31.709 1.00 91.50 122 ALA A CA 1
ATOM 902 C C . ALA A 1 122 ? 7.505 -15.684 -32.796 1.00 91.50 122 ALA A C 1
ATOM 904 O O . ALA A 1 122 ? 7.632 -15.980 -33.980 1.00 91.50 122 ALA A O 1
ATOM 905 N N . SER A 1 123 ? 7.169 -14.443 -32.418 1.00 89.06 123 SER A N 1
ATOM 906 C CA . SER A 1 123 ? 7.026 -13.322 -33.358 1.00 89.06 123 SER A CA 1
ATOM 907 C C . SER A 1 123 ? 7.250 -11.965 -32.682 1.00 89.06 123 SER A C 1
ATOM 909 O O . SER A 1 123 ? 6.951 -11.791 -31.498 1.00 89.06 123 SER A O 1
ATOM 911 N N . PHE A 1 124 ? 7.777 -11.002 -33.442 1.00 89.81 124 PHE A N 1
ATOM 912 C CA . PHE A 1 124 ? 7.938 -9.608 -33.030 1.00 89.81 124 PHE A CA 1
ATOM 913 C C . PHE A 1 124 ? 7.611 -8.700 -34.220 1.00 89.81 124 PHE A C 1
ATOM 915 O O . PHE A 1 124 ? 8.413 -8.560 -35.140 1.00 89.81 124 PHE A O 1
ATOM 922 N N . ASN A 1 125 ? 6.410 -8.120 -34.224 1.00 85.88 125 ASN A N 1
ATOM 923 C CA . ASN A 1 125 ? 5.927 -7.288 -35.323 1.00 85.88 125 ASN A CA 1
ATOM 924 C C . ASN A 1 125 ? 5.987 -5.814 -34.929 1.00 85.88 125 ASN A C 1
ATOM 926 O O . ASN A 1 125 ? 5.344 -5.400 -33.966 1.00 85.88 125 ASN A O 1
ATOM 930 N N . VAL A 1 126 ? 6.714 -5.016 -35.705 1.00 83.94 126 VAL A N 1
ATOM 931 C CA . VAL A 1 126 ? 6.679 -3.555 -35.601 1.00 83.94 126 VAL A CA 1
ATOM 932 C C . VAL A 1 126 ? 5.642 -3.056 -36.598 1.00 83.94 126 VAL A C 1
ATOM 934 O O . VAL A 1 126 ? 5.902 -2.977 -37.796 1.00 83.94 126 VAL A O 1
ATOM 937 N N . ILE A 1 127 ? 4.439 -2.785 -36.101 1.00 84.38 127 ILE A N 1
ATOM 938 C CA . ILE A 1 127 ? 3.346 -2.196 -36.879 1.00 84.38 127 ILE A CA 1
ATOM 939 C C . ILE A 1 127 ? 3.315 -0.679 -36.670 1.00 84.38 127 ILE A C 1
ATOM 941 O O . ILE A 1 127 ? 3.882 -0.167 -35.705 1.00 84.38 127 ILE A O 1
ATOM 945 N N . GLY A 1 128 ? 2.679 0.042 -37.596 1.00 80.44 128 GLY A N 1
ATOM 946 C CA . GLY A 1 128 ? 2.525 1.495 -37.500 1.00 80.44 128 GLY A CA 1
ATOM 947 C C . GLY A 1 128 ? 1.863 1.945 -36.185 1.00 80.44 128 GLY A C 1
ATOM 948 O O . GLY A 1 128 ? 1.251 1.134 -35.485 1.00 80.44 128 GLY A O 1
ATOM 949 N N . PRO A 1 129 ? 1.977 3.235 -35.830 1.00 79.50 129 PRO A N 1
ATOM 950 C CA . PRO A 1 129 ? 1.470 3.744 -34.562 1.00 79.50 129 PRO A CA 1
ATOM 951 C C . PRO A 1 129 ? -0.050 3.574 -34.454 1.00 79.50 129 PRO A C 1
ATOM 953 O O . PRO A 1 129 ? -0.786 3.788 -35.416 1.00 79.50 129 PRO A O 1
ATOM 956 N N . SER A 1 130 ? -0.517 3.245 -33.251 1.00 79.50 130 SER A N 1
ATOM 957 C CA . SER A 1 130 ? -1.932 3.276 -32.882 1.00 79.50 130 SER A CA 1
ATOM 958 C C . SER A 1 130 ? -2.123 4.248 -31.728 1.00 79.50 130 SER A C 1
ATOM 960 O O . SER A 1 130 ? -1.305 4.304 -30.810 1.00 79.50 130 SER A O 1
ATOM 962 N N . ASN A 1 131 ? -3.220 5.000 -31.754 1.00 75.12 131 ASN A N 1
ATOM 963 C CA . ASN A 1 131 ? -3.564 5.903 -30.665 1.00 75.12 131 ASN A CA 1
ATOM 964 C C . ASN A 1 131 ? -4.189 5.105 -29.517 1.00 75.12 131 ASN A C 1
ATOM 966 O O . ASN A 1 131 ? -5.169 4.389 -29.718 1.00 75.12 131 ASN A O 1
ATOM 970 N N . PHE A 1 132 ? -3.650 5.256 -28.308 1.00 74.25 132 PHE A N 1
ATOM 971 C CA . PHE A 1 132 ? -4.244 4.730 -27.083 1.00 74.25 132 PHE A CA 1
ATOM 972 C C . PHE A 1 132 ? -4.568 5.893 -26.146 1.00 74.25 132 PHE A C 1
ATOM 974 O O . PHE A 1 132 ? -3.681 6.662 -25.774 1.00 74.25 132 PHE A O 1
ATOM 981 N N . LYS A 1 133 ? -5.842 6.041 -25.770 1.00 67.31 133 LYS A N 1
ATOM 982 C CA . LYS A 1 133 ? -6.280 7.053 -24.805 1.00 67.31 133 LYS A CA 1
ATOM 983 C C . LYS A 1 133 ? -6.446 6.385 -23.444 1.00 67.31 133 LYS A C 1
ATOM 985 O O . LYS A 1 133 ? -7.438 5.703 -23.210 1.00 67.31 133 LYS A O 1
ATOM 990 N N . ALA A 1 134 ? -5.466 6.569 -22.564 1.00 65.69 134 ALA A N 1
ATOM 991 C CA . ALA A 1 134 ? -5.545 6.065 -21.199 1.00 65.69 134 ALA A CA 1
ATOM 992 C C . ALA A 1 134 ? -6.614 6.834 -20.402 1.00 65.69 134 ALA A C 1
ATOM 994 O O . ALA A 1 134 ? -6.617 8.066 -20.393 1.00 65.69 134 ALA A O 1
ATOM 995 N N . SER A 1 135 ? -7.496 6.116 -19.704 1.00 60.62 135 SER A N 1
ATOM 996 C CA . SER A 1 135 ? -8.317 6.680 -18.631 1.00 60.62 135 SER A CA 1
ATOM 997 C C . SER A 1 135 ? -7.516 6.612 -17.332 1.00 60.62 135 SER A C 1
ATOM 999 O O . SER A 1 135 ? -7.399 5.546 -16.728 1.00 60.62 135 SER A O 1
ATOM 1001 N N . VAL A 1 136 ? -6.914 7.727 -16.924 1.00 66.69 136 VAL A N 1
ATOM 1002 C CA . VAL A 1 136 ? -6.299 7.824 -15.593 1.00 66.69 136 VAL A CA 1
ATOM 1003 C C . VAL A 1 136 ? -7.432 8.002 -14.577 1.00 66.69 136 VAL A C 1
ATOM 1005 O O . VAL A 1 136 ? -8.308 8.828 -14.833 1.00 66.69 136 VAL A O 1
ATOM 1008 N N . PRO A 1 137 ? -7.459 7.249 -13.461 1.00 66.69 137 PRO A N 1
ATOM 1009 C CA . PRO A 1 137 ? -8.457 7.450 -12.418 1.00 66.69 137 PRO A CA 1
ATOM 1010 C C . PRO A 1 137 ? -8.421 8.897 -11.918 1.00 66.69 137 PRO A C 1
ATOM 1012 O O . PRO A 1 137 ? -7.364 9.390 -11.521 1.00 66.69 137 PRO A O 1
ATOM 1015 N N . GLU A 1 138 ? -9.565 9.578 -11.949 1.00 70.69 138 GLU A N 1
ATOM 1016 C CA . GLU A 1 138 ? -9.707 10.892 -11.328 1.00 70.69 138 GLU A CA 1
ATOM 1017 C C . GLU A 1 138 ? -9.850 10.703 -9.818 1.00 70.69 138 GLU A C 1
ATOM 1019 O O . GLU A 1 138 ? -10.723 9.972 -9.344 1.00 70.69 138 GLU A O 1
ATOM 1024 N N . LEU A 1 139 ? -8.961 11.343 -9.058 1.00 76.69 139 LEU A N 1
ATOM 1025 C CA . LEU A 1 139 ? -9.134 11.459 -7.618 1.00 76.69 139 LEU A CA 1
ATOM 1026 C C . LEU A 1 139 ? -10.309 12.414 -7.353 1.00 76.69 139 LEU A C 1
ATOM 1028 O O . LEU A 1 139 ? -10.440 13.419 -8.059 1.00 76.69 139 LEU A O 1
ATOM 1032 N N . PRO A 1 140 ? -11.170 12.127 -6.364 1.00 71.12 140 PRO A N 1
ATOM 1033 C CA . PRO A 1 140 ? -12.220 13.061 -5.980 1.00 71.12 140 PRO A CA 1
ATOM 1034 C C . PRO A 1 140 ? -11.607 14.408 -5.569 1.00 71.12 140 PRO A C 1
ATOM 1036 O O . PRO A 1 140 ? -10.524 14.447 -4.985 1.00 71.12 140 PRO A O 1
ATOM 1039 N N . ALA A 1 141 ? -12.304 15.511 -5.866 1.00 62.59 141 ALA A N 1
ATOM 1040 C CA . ALA A 1 141 ? -11.905 16.840 -5.406 1.00 62.59 141 ALA A CA 1
ATOM 1041 C C . ALA A 1 141 ? -11.769 16.813 -3.876 1.00 62.59 141 ALA A C 1
ATOM 1043 O O . ALA A 1 141 ? -12.707 16.403 -3.191 1.00 62.59 141 ALA A O 1
ATOM 1044 N N . GLY A 1 142 ? -10.586 17.171 -3.366 1.00 53.62 142 GLY A N 1
ATOM 1045 C CA . GLY A 1 142 ? -10.213 16.959 -1.969 1.00 53.62 142 GLY A CA 1
ATOM 1046 C C . GLY A 1 142 ? -11.279 17.452 -0.993 1.00 53.62 142 GLY A C 1
ATOM 1047 O O . GLY A 1 142 ? -11.672 18.616 -1.032 1.00 53.62 142 GLY A O 1
ATOM 1048 N N . ALA A 1 143 ? -11.736 16.567 -0.108 1.00 50.28 143 ALA A N 1
ATOM 1049 C CA . ALA A 1 143 ? -12.582 16.963 1.006 1.00 50.28 143 ALA A CA 1
ATOM 1050 C C . ALA A 1 143 ? -11.710 17.710 2.026 1.00 50.28 143 ALA A C 1
ATOM 1052 O O . ALA A 1 143 ? -10.875 17.098 2.696 1.00 50.28 143 ALA A O 1
ATOM 1053 N N . SER A 1 144 ? -11.865 19.031 2.132 1.00 47.22 144 SER A N 1
ATOM 1054 C CA . SER A 1 144 ? -11.326 19.779 3.264 1.00 47.22 144 SER A CA 1
ATOM 1055 C C . SER A 1 144 ? -12.122 19.392 4.511 1.00 47.22 144 SER A C 1
ATOM 1057 O O . SER A 1 144 ? -13.331 19.593 4.593 1.00 47.22 144 SER A O 1
ATOM 1059 N N . CYS A 1 145 ? -11.450 18.800 5.496 1.00 45.31 145 CYS A N 1
ATOM 1060 C CA . CYS A 1 145 ? -11.975 18.772 6.853 1.00 45.31 145 CYS A CA 1
ATOM 1061 C C . CYS A 1 145 ? -11.642 20.146 7.446 1.00 45.31 145 CYS A C 1
ATOM 1063 O O . CYS A 1 145 ? -10.559 20.337 7.990 1.00 45.31 145 CYS A O 1
ATOM 1065 N N . GLU A 1 146 ? -12.505 21.137 7.220 1.00 43.22 146 GLU A N 1
ATOM 1066 C CA . GLU A 1 146 ? -12.348 22.451 7.845 1.00 43.22 146 GLU A CA 1
ATOM 1067 C C . GLU A 1 146 ? -12.654 22.311 9.343 1.00 43.22 146 GLU A C 1
ATOM 1069 O O . GLU A 1 146 ? -13.794 22.065 9.737 1.00 43.22 146 GLU A O 1
ATOM 1074 N N . GLU A 1 147 ? -11.629 22.443 10.188 1.00 42.41 147 GLU A N 1
ATOM 1075 C CA . GLU A 1 147 ? -11.827 22.798 11.594 1.00 42.41 147 GLU A CA 1
ATOM 1076 C C . GLU A 1 147 ? -12.423 24.213 11.620 1.00 42.41 147 GLU A C 1
ATOM 1078 O O . GLU A 1 147 ? -11.719 25.202 11.411 1.00 42.41 147 GLU A O 1
ATOM 1083 N N . GLN A 1 148 ? -13.739 24.316 11.826 1.00 40.31 148 GLN A N 1
ATOM 1084 C CA . GLN A 1 148 ? -14.345 25.577 12.244 1.00 40.31 148 GLN A CA 1
ATOM 1085 C C . GLN A 1 148 ? -13.883 25.857 13.678 1.00 40.31 148 GLN A C 1
ATOM 1087 O O . GLN A 1 148 ? -14.363 25.224 14.619 1.00 40.31 148 GLN A O 1
ATOM 1092 N N . LEU A 1 149 ? -12.912 26.765 13.803 1.00 38.56 149 LEU A N 1
ATOM 1093 C CA . LEU A 1 149 ? -12.573 27.468 15.044 1.00 38.56 149 LEU A CA 1
ATOM 1094 C C . LEU A 1 149 ? -13.732 28.363 15.500 1.00 38.56 149 LEU A C 1
ATOM 1096 O O . LEU A 1 149 ? -14.356 29.010 14.624 1.00 38.56 149 LEU A O 1
#

Secondary structure (DSSP, 8-state):
-----SS------SS------SS------SS------SS------SSS------SSS------SSS------SS------SSS------SS-EEEEETTEEEEEETTEEEEE-SS------S----PPP------PPPPPPP-------

InterPro domains:
  IPR018769 Type VI secretion system spike protein VgrG2, domain of unknown function DUF2345 [PF10106] (1-130)

Sequence (149 aa):
MATVTPDSIQHTAGENIIHTAQNSVDISAFKRFMINAGNRISLFASKMGITIFAAQGKVDIQAQNDELHLTGNKHVTLTSVNHEVTVSASKKLNLICGNSAIVIQPDGIKLISPGDAKALTASFNVIGPSNFKASVPELPAGASCEEQL

Foldseek 3Di:
DDDDDPDDDDDDDPDDDDDDDPPDDDDDDPPDDDDDDLPDDDDDDDPPDDDDDDPDDDDDDDDQPDDDDDDDPDDDDDDDDPDDDDDDDPAKDWDDDPQWIWIQGPVGIDTGDPDDDDDPDPDDDDDDDDDDDDDDDRRPDDDNPDPPD

Radius of gyration: 23.74 Å; chains: 1; bounding box: 50×44×74 Å